Protein AF-A0A952DFD2-F1 (afdb_monomer_lite)

Radius of gyration: 23.62 Å; chains: 1; bounding box: 43×56×64 Å

Structure (mmCIF, N/CA/C/O backbone):
data_AF-A0A952DFD2-F1
#
_entry.id   AF-A0A952DFD2-F1
#
loop_
_atom_site.group_PDB
_atom_site.id
_atom_site.type_symbol
_atom_site.label_atom_id
_atom_site.label_alt_id
_atom_site.label_comp_id
_atom_site.label_asym_id
_atom_site.label_entity_id
_atom_site.label_seq_id
_atom_site.pdbx_PDB_ins_code
_atom_site.Cartn_x
_atom_site.Cartn_y
_atom_site.Cartn_z
_atom_site.occupancy
_atom_site.B_iso_or_equiv
_atom_site.auth_seq_id
_atom_site.auth_comp_id
_atom_site.auth_asym_id
_atom_site.auth_atom_id
_atom_site.pdbx_PDB_model_num
ATOM 1 N N . MET A 1 1 ? -8.215 -43.999 42.985 1.00 53.25 1 MET A N 1
ATOM 2 C CA . MET A 1 1 ? -8.643 -42.855 42.143 1.00 53.25 1 MET A CA 1
ATOM 3 C C . MET A 1 1 ? -10.157 -42.720 42.2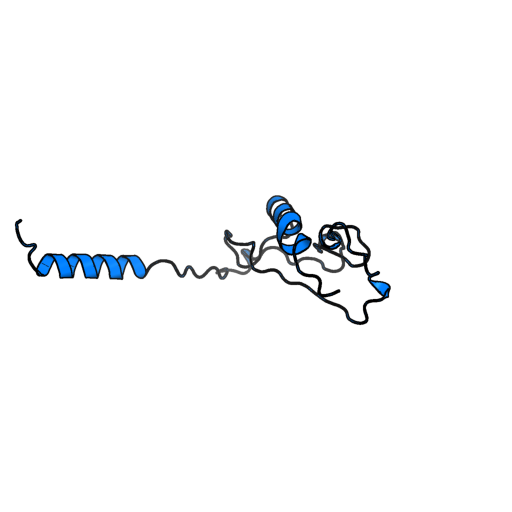29 1.00 53.25 1 MET A C 1
ATOM 5 O O . MET A 1 1 ? -10.854 -43.675 41.919 1.00 53.25 1 MET A O 1
ATOM 9 N N . LYS A 1 2 ? -10.670 -41.591 42.732 1.00 65.50 2 LYS A N 1
ATOM 10 C CA . LYS A 1 2 ? -12.111 -41.366 42.945 1.00 65.50 2 LYS A CA 1
ATOM 11 C C . LYS A 1 2 ? -12.748 -40.973 41.606 1.00 65.50 2 LYS A C 1
ATOM 13 O O . LYS A 1 2 ? -12.334 -39.978 41.021 1.00 65.50 2 LYS A O 1
ATOM 18 N N . GLN A 1 3 ? -13.691 -41.770 41.099 1.00 65.62 3 GLN A N 1
ATOM 19 C CA . GLN A 1 3 ? -14.341 -41.485 39.817 1.00 65.62 3 GLN A CA 1
ATOM 20 C C . GLN A 1 3 ? -15.165 -40.195 39.902 1.00 65.62 3 GLN A C 1
ATOM 22 O O . GLN A 1 3 ? -15.939 -40.007 40.844 1.00 65.62 3 GLN A O 1
ATOM 27 N N . MET A 1 4 ? -14.990 -39.300 38.927 1.00 73.69 4 MET A N 1
ATOM 28 C CA . MET A 1 4 ? -15.777 -38.072 38.852 1.00 73.69 4 MET A CA 1
ATOM 29 C C . MET A 1 4 ? -17.225 -38.387 38.444 1.00 73.69 4 MET A C 1
ATOM 31 O O . MET A 1 4 ? -17.445 -39.077 37.448 1.00 73.69 4 MET A O 1
ATOM 35 N N . PRO A 1 5 ? -18.229 -37.860 39.165 1.00 80.62 5 PRO A N 1
ATOM 36 C CA . PRO A 1 5 ? -19.630 -38.063 38.809 1.00 80.62 5 PRO A CA 1
ATOM 37 C C . PRO A 1 5 ? -19.979 -37.452 37.443 1.00 80.62 5 PRO A C 1
ATOM 39 O O . PRO A 1 5 ? -19.645 -36.298 37.175 1.00 80.62 5 PRO A O 1
ATOM 42 N N . ARG A 1 6 ? -20.736 -38.187 36.613 1.00 74.00 6 ARG A N 1
ATOM 43 C CA . ARG A 1 6 ? -21.165 -37.787 35.251 1.00 74.00 6 ARG A CA 1
ATOM 44 C C . ARG A 1 6 ? -21.760 -36.374 35.151 1.00 74.00 6 ARG A C 1
ATOM 46 O O . ARG A 1 6 ? -21.562 -35.706 34.145 1.00 74.00 6 ARG A O 1
ATOM 53 N N . LYS A 1 7 ? -22.427 -35.883 36.201 1.00 72.44 7 LYS A N 1
ATOM 54 C CA . LYS A 1 7 ? -22.975 -34.514 36.263 1.00 72.44 7 LYS A CA 1
ATOM 55 C C . LYS A 1 7 ? -21.915 -33.410 36.127 1.00 72.44 7 LYS A C 1
ATOM 57 O O . LYS A 1 7 ? -22.209 -32.365 35.563 1.00 72.44 7 LYS A O 1
ATOM 62 N N . TYR A 1 8 ? -20.680 -33.648 36.571 1.00 75.75 8 TYR A N 1
ATOM 63 C CA . TYR A 1 8 ? -19.592 -32.676 36.424 1.00 75.75 8 TYR A CA 1
ATOM 64 C C . TYR A 1 8 ? -19.034 -32.645 34.996 1.00 75.75 8 TYR A C 1
ATOM 66 O O . TYR A 1 8 ? -18.670 -31.578 34.521 1.00 75.75 8 TYR A O 1
ATOM 74 N N . LEU A 1 9 ? -19.058 -33.772 34.273 1.00 69.81 9 LEU A N 1
ATOM 75 C CA . LEU A 1 9 ? -18.704 -33.817 32.847 1.00 69.81 9 LEU A CA 1
ATOM 76 C C . LEU A 1 9 ? -19.698 -33.015 31.988 1.00 69.81 9 LEU A C 1
ATOM 78 O O . LEU A 1 9 ? -19.284 -32.308 31.068 1.00 69.81 9 LEU A O 1
ATOM 82 N N . TYR A 1 10 ? -20.992 -33.058 32.322 1.00 73.50 10 TYR A N 1
ATOM 83 C CA . TYR A 1 10 ? -22.009 -32.229 31.662 1.00 73.50 10 TYR A CA 1
ATOM 84 C C . TYR A 1 10 ? -21.831 -30.731 31.952 1.00 73.50 10 TYR A C 1
ATOM 86 O O . TYR A 1 10 ? -21.935 -29.910 31.049 1.00 73.50 10 TYR A O 1
ATOM 94 N N . LEU A 1 11 ? -21.488 -30.355 33.187 1.00 75.12 11 LEU A N 1
ATOM 95 C CA . LEU A 1 11 ? -21.232 -28.951 33.532 1.00 75.12 11 LEU A CA 1
ATOM 96 C C . LEU A 1 11 ? -19.966 -28.401 32.860 1.00 75.12 11 LEU A C 1
ATOM 98 O O . LEU A 1 11 ? -19.961 -27.263 32.396 1.00 75.12 11 LEU A O 1
ATOM 102 N N . ILE A 1 12 ? -18.912 -29.216 32.757 1.00 76.06 12 ILE A N 1
ATOM 103 C CA . ILE A 1 12 ? -17.678 -28.838 32.057 1.00 76.06 12 ILE A CA 1
ATOM 104 C C . ILE A 1 12 ? -17.949 -28.666 30.557 1.00 76.06 12 ILE A C 1
ATOM 106 O O . ILE A 1 12 ? -17.541 -27.663 29.982 1.00 76.06 12 ILE A O 1
ATOM 110 N N . SER A 1 13 ? -18.680 -29.585 29.922 1.00 69.44 13 SER A N 1
ATOM 111 C CA . SER A 1 13 ? -19.012 -29.463 28.492 1.00 69.44 13 SER A CA 1
ATOM 112 C C . SER A 1 13 ? -19.881 -28.238 28.186 1.00 69.44 13 SER A C 1
ATOM 114 O O . SER A 1 13 ? -19.607 -27.540 27.213 1.00 69.44 13 SER A O 1
ATOM 116 N N . ILE A 1 14 ? -20.847 -27.894 29.044 1.00 74.62 14 ILE A N 1
ATOM 117 C CA . ILE A 1 14 ? -21.642 -26.660 28.901 1.00 74.62 14 ILE A CA 1
ATOM 118 C C . ILE A 1 14 ? -20.763 -25.406 29.043 1.00 74.62 14 ILE A C 1
ATOM 120 O O . ILE A 1 14 ? -20.897 -24.472 28.252 1.00 74.62 14 ILE A O 1
ATOM 124 N N . ALA A 1 15 ? -19.821 -25.387 29.992 1.00 70.69 15 ALA A N 1
ATOM 125 C CA . ALA A 1 15 ? -18.892 -24.267 30.156 1.00 70.69 15 ALA A CA 1
ATOM 126 C C . ALA A 1 15 ? -17.992 -24.054 28.918 1.00 70.69 15 ALA A C 1
ATOM 128 O O . ALA A 1 15 ? -17.737 -22.912 28.535 1.00 70.69 15 ALA A O 1
ATOM 129 N N . TRP A 1 16 ? -17.570 -25.133 28.248 1.00 66.69 16 TRP A N 1
ATOM 130 C CA . TRP A 1 16 ? -16.795 -25.064 27.000 1.00 66.69 16 TRP A CA 1
ATOM 131 C C . TRP A 1 16 ? -17.612 -24.554 25.802 1.00 66.69 16 TRP A C 1
ATOM 133 O O . TRP A 1 16 ? -17.083 -23.805 24.978 1.00 66.69 16 TRP A O 1
ATOM 143 N N . VAL A 1 17 ? -18.902 -24.898 25.720 1.00 65.25 17 VAL A N 1
ATOM 144 C CA . VAL A 1 17 ? -19.806 -24.399 24.665 1.00 65.25 17 VAL A CA 1
ATOM 145 C C . VAL A 1 17 ? -20.108 -22.907 24.849 1.00 65.25 17 VAL A C 1
ATOM 147 O O . VAL A 1 17 ? -20.091 -22.151 23.884 1.00 65.25 17 VAL A O 1
ATOM 150 N N . ILE A 1 18 ? -20.309 -22.436 26.084 1.00 63.81 18 ILE A N 1
ATOM 151 C CA . ILE A 1 18 ? -20.544 -21.004 26.350 1.00 63.81 18 ILE A CA 1
ATOM 152 C C . ILE A 1 18 ? -19.284 -20.172 26.057 1.00 63.81 18 ILE A C 1
ATOM 154 O O . ILE A 1 18 ? -19.382 -19.077 25.504 1.00 63.81 18 ILE A O 1
ATOM 158 N N . ALA A 1 19 ? -18.091 -20.701 26.348 1.00 59.84 19 ALA A N 1
ATOM 159 C CA . ALA A 1 19 ? -16.825 -20.027 26.052 1.00 59.84 19 ALA A CA 1
ATOM 160 C C . ALA A 1 19 ? -16.532 -19.883 24.542 1.00 59.84 19 ALA A C 1
ATOM 162 O O . ALA A 1 19 ? -15.747 -19.018 24.157 1.00 59.84 19 ALA A O 1
ATOM 163 N N . SER A 1 20 ? -17.165 -20.691 23.684 1.00 56.59 20 SER A N 1
ATOM 164 C CA . SER A 1 20 ? -16.961 -20.673 22.227 1.00 56.59 20 SER A CA 1
ATOM 165 C C . SER A 1 20 ? -17.956 -19.788 21.459 1.00 56.59 20 SER A C 1
ATOM 167 O O . SER A 1 20 ? -17.770 -19.566 20.266 1.00 56.59 20 SER A O 1
ATOM 169 N N . ILE A 1 21 ? -18.965 -19.213 22.128 1.00 59.31 21 ILE A N 1
ATOM 170 C CA . ILE A 1 21 ? -19.977 -18.333 21.502 1.00 59.31 21 ILE A CA 1
ATOM 171 C C . ILE A 1 21 ? -19.508 -16.864 21.390 1.00 59.31 21 ILE A C 1
ATOM 173 O O . ILE A 1 21 ? -20.127 -16.048 20.709 1.00 59.31 21 ILE A O 1
ATOM 177 N N . GLY A 1 22 ? -18.379 -16.492 21.993 1.00 58.56 22 GLY A N 1
ATOM 178 C CA . GLY A 1 22 ? -17.836 -15.138 21.879 1.00 58.56 22 GLY A CA 1
ATOM 179 C C . GLY A 1 22 ? -16.863 -14.973 20.708 1.00 58.56 22 GLY A C 1
ATOM 180 O O . GLY A 1 22 ? -15.985 -15.811 20.532 1.00 58.56 22 GLY A O 1
ATOM 181 N N . HIS A 1 23 ? -16.937 -13.816 20.038 1.00 54.16 23 HIS A N 1
ATOM 182 C CA . HIS A 1 23 ? -15.905 -13.169 19.195 1.00 54.16 23 HIS A CA 1
ATOM 183 C C . HIS A 1 23 ? -16.101 -13.130 17.668 1.00 54.16 23 HIS A C 1
ATOM 185 O O . HIS A 1 23 ? -15.130 -12.962 16.936 1.00 54.16 23 HIS A O 1
ATOM 191 N N . ALA A 1 24 ? -17.336 -13.109 17.167 1.00 53.66 24 ALA A N 1
ATOM 192 C CA . ALA A 1 24 ? -17.609 -12.408 15.907 1.00 53.66 24 ALA A CA 1
ATOM 193 C C . ALA A 1 24 ? -18.033 -10.963 16.232 1.00 53.66 24 ALA A C 1
ATOM 195 O O . ALA A 1 24 ? -19.214 -10.664 16.368 1.00 53.66 24 ALA A O 1
ATOM 196 N N . GLN A 1 25 ? -17.064 -10.069 16.462 1.00 57.88 25 GLN A N 1
ATOM 197 C CA . GLN A 1 25 ? -17.351 -8.636 16.604 1.00 57.88 25 GLN A CA 1
ATOM 198 C C . GLN A 1 25 ? -17.640 -8.064 15.215 1.00 57.88 25 GLN A C 1
ATOM 200 O O . GLN A 1 25 ? -16.753 -8.061 14.359 1.00 57.88 25 GLN A O 1
ATOM 205 N N . ASP A 1 26 ? -18.863 -7.584 14.996 1.00 62.75 26 ASP A N 1
ATOM 206 C CA . ASP A 1 26 ? -19.201 -6.816 13.802 1.00 62.75 26 ASP A CA 1
ATOM 207 C C . ASP A 1 26 ? -18.433 -5.488 13.836 1.00 62.75 26 ASP A C 1
ATOM 209 O O . ASP A 1 26 ? -18.735 -4.597 14.625 1.00 62.75 26 ASP A O 1
ATOM 213 N N . LYS A 1 27 ? -17.373 -5.390 13.027 1.00 63.09 27 LYS A N 1
ATOM 214 C CA . LYS A 1 27 ? -16.522 -4.194 12.937 1.00 63.09 27 LYS A CA 1
ATOM 215 C C . LYS A 1 27 ? -17.032 -3.176 11.921 1.00 63.09 27 LYS A C 1
ATOM 217 O O . LYS A 1 27 ? -16.317 -2.219 11.610 1.00 63.09 27 LYS A O 1
ATOM 222 N N . ARG A 1 28 ? -18.228 -3.381 11.362 1.00 67.12 28 ARG A N 1
ATOM 223 C CA . ARG A 1 28 ? -18.844 -2.373 10.504 1.00 67.12 28 ARG A CA 1
ATOM 224 C C . ARG A 1 28 ? -19.082 -1.113 11.341 1.00 67.12 28 ARG A C 1
ATOM 226 O O . ARG A 1 28 ? -19.606 -1.214 12.451 1.00 67.12 28 ARG A O 1
ATOM 233 N N . PRO A 1 29 ? -18.673 0.066 10.853 1.00 64.94 29 PRO A N 1
ATOM 234 C CA . PRO A 1 29 ? -18.955 1.301 11.560 1.00 64.94 29 PRO A CA 1
ATOM 235 C C . PRO A 1 29 ? -20.473 1.463 11.696 1.00 64.94 29 PRO A C 1
ATOM 237 O O . PRO A 1 29 ? -21.203 1.346 10.715 1.00 64.94 29 PRO A O 1
ATOM 240 N N . SER A 1 30 ? -20.943 1.714 12.919 1.00 68.38 30 SER A N 1
ATOM 241 C CA . SER A 1 30 ? -22.361 1.969 13.207 1.00 68.38 30 SER A CA 1
ATOM 242 C C . SER A 1 30 ? -22.834 3.329 12.686 1.00 68.38 30 SER A C 1
ATOM 244 O O . SER A 1 30 ? -24.032 3.584 12.634 1.00 68.38 30 SER A O 1
ATOM 246 N N . ASP A 1 31 ? -21.889 4.204 12.336 1.00 71.25 31 ASP A N 1
ATOM 247 C CA . ASP A 1 31 ? -22.112 5.553 11.834 1.00 71.25 31 ASP A CA 1
ATOM 248 C C . ASP A 1 31 ? -21.028 5.902 10.799 1.00 71.25 31 ASP A C 1
ATOM 250 O O . ASP A 1 31 ? -19.853 5.560 10.961 1.00 71.25 31 ASP A O 1
ATOM 254 N N . ILE A 1 32 ? -21.427 6.606 9.742 1.00 69.00 32 ILE A N 1
ATOM 255 C CA . ILE A 1 32 ? -20.567 7.117 8.671 1.00 69.00 32 ILE A CA 1
ATOM 256 C C . ILE A 1 32 ? -19.503 8.064 9.240 1.00 69.00 32 ILE A C 1
ATOM 258 O O . ILE A 1 32 ? -18.382 8.082 8.737 1.00 69.00 32 ILE A O 1
ATOM 262 N N . SER A 1 33 ? -19.803 8.782 10.330 1.00 69.94 33 SER A N 1
ATOM 263 C CA . SER A 1 33 ? -18.843 9.659 11.022 1.00 69.94 33 SER A CA 1
ATOM 264 C C . SER A 1 33 ? -17.602 8.922 11.547 1.00 69.94 33 SER A C 1
ATOM 266 O O . SER A 1 33 ? -16.550 9.530 11.746 1.00 69.94 33 SER A O 1
ATOM 268 N N . ALA A 1 34 ? -17.700 7.603 11.746 1.00 73.94 34 ALA A N 1
ATOM 269 C CA . ALA A 1 34 ? -16.577 6.778 12.160 1.00 73.94 34 ALA A CA 1
ATOM 270 C C . ALA A 1 34 ? -15.654 6.408 10.989 1.00 73.94 34 ALA A C 1
ATOM 272 O O . ALA A 1 34 ? -14.536 5.970 11.236 1.00 73.94 34 ALA A O 1
ATOM 273 N N . ILE A 1 35 ? -16.072 6.561 9.729 1.00 80.75 35 ILE A N 1
ATOM 274 C CA . ILE A 1 35 ? -15.249 6.224 8.561 1.00 80.75 35 ILE A CA 1
ATOM 275 C C . ILE A 1 35 ? -14.172 7.310 8.386 1.00 80.75 35 ILE A C 1
ATOM 277 O O . ILE A 1 35 ? -14.491 8.498 8.428 1.00 80.75 35 ILE A O 1
ATOM 281 N N . PRO A 1 36 ? -12.888 6.946 8.203 1.00 86.31 36 PRO A N 1
ATOM 282 C CA . PRO A 1 36 ? -11.864 7.939 7.898 1.00 86.31 36 PRO A CA 1
ATOM 283 C C . PRO A 1 36 ? -12.177 8.672 6.588 1.00 86.31 36 PRO A C 1
ATOM 285 O O . PRO A 1 36 ? -12.834 8.123 5.704 1.00 86.31 36 PRO A O 1
ATOM 288 N N . ALA A 1 37 ? -11.663 9.896 6.454 1.00 88.75 37 ALA A N 1
ATOM 289 C CA . ALA A 1 37 ? -11.791 10.669 5.223 1.00 88.75 37 ALA A CA 1
ATOM 290 C C . ALA A 1 37 ? -1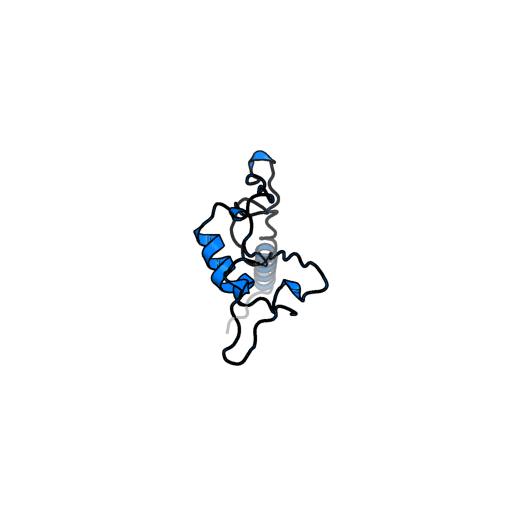1.337 9.855 4.000 1.00 88.75 37 ALA A C 1
ATOM 292 O O . ALA A 1 37 ? -10.335 9.134 4.056 1.00 88.75 37 ALA A O 1
ATOM 293 N N . GLN A 1 38 ? -12.091 9.978 2.907 1.00 89.62 38 GLN A N 1
ATOM 294 C CA . GLN A 1 38 ? -11.745 9.338 1.646 1.00 89.62 38 GLN A CA 1
ATOM 295 C C . GLN A 1 38 ? -10.418 9.911 1.119 1.00 89.62 38 GLN A C 1
ATOM 297 O O . GLN A 1 38 ? -10.248 11.132 1.133 1.00 89.62 38 GLN A O 1
ATOM 302 N N . PRO A 1 39 ? -9.490 9.066 0.637 1.00 91.50 39 PRO A N 1
ATOM 303 C CA . PRO A 1 39 ? -8.285 9.536 -0.033 1.00 91.50 39 PRO A CA 1
ATOM 304 C C . PRO A 1 39 ? -8.614 10.309 -1.311 1.00 91.50 39 PRO A C 1
ATOM 306 O O . PRO A 1 39 ? -9.458 9.886 -2.102 1.00 91.50 39 PRO A O 1
ATOM 309 N N . ASP A 1 40 ? -7.894 11.401 -1.550 1.00 95.12 40 ASP A N 1
ATOM 310 C CA . ASP A 1 40 ? -7.893 12.059 -2.853 1.00 95.12 40 ASP A CA 1
ATOM 311 C C . ASP A 1 40 ? -6.895 11.342 -3.769 1.00 95.12 40 ASP A C 1
ATOM 313 O O . ASP A 1 40 ? -5.684 11.552 -3.681 1.00 95.12 40 ASP A O 1
ATOM 317 N N . TYR A 1 41 ? -7.404 10.468 -4.636 1.00 91.88 41 TYR A N 1
ATOM 318 C CA . TYR A 1 41 ? -6.593 9.654 -5.546 1.00 91.88 41 TYR A CA 1
ATOM 319 C C . TYR A 1 41 ? -5.928 10.448 -6.680 1.00 91.88 41 TYR A C 1
ATOM 321 O O . TYR A 1 41 ? -5.089 9.890 -7.388 1.00 91.88 41 TYR A O 1
ATOM 329 N N . SER A 1 42 ? -6.235 11.741 -6.837 1.00 94.94 42 SER A N 1
ATOM 330 C CA . SER A 1 42 ? -5.464 12.623 -7.723 1.00 94.94 42 SER A CA 1
ATOM 331 C C . SER A 1 42 ? -4.098 12.997 -7.130 1.00 94.94 42 SER A C 1
ATOM 333 O O . SER A 1 42 ? -3.172 13.354 -7.862 1.00 94.94 42 SER A O 1
ATOM 335 N N . LEU A 1 43 ? -3.940 12.877 -5.806 1.00 95.06 43 LEU A N 1
ATOM 336 C CA . LEU A 1 43 ? -2.704 13.179 -5.094 1.00 95.06 43 LEU A CA 1
ATOM 337 C C . LEU A 1 43 ? -1.821 11.937 -4.984 1.00 95.06 43 LEU A C 1
ATOM 339 O O . LEU A 1 43 ? -2.231 10.909 -4.447 1.00 95.06 43 LEU A O 1
ATOM 343 N N . LYS A 1 44 ? -0.550 12.063 -5.381 1.00 93.31 44 LYS A N 1
ATOM 344 C CA . LYS A 1 44 ? 0.443 10.979 -5.252 1.00 93.31 44 LYS A CA 1
ATOM 345 C C . LYS A 1 44 ? 0.581 10.465 -3.815 1.00 93.31 44 LYS A C 1
ATOM 347 O O . LYS A 1 44 ? 0.778 9.281 -3.601 1.00 93.31 44 LYS A O 1
ATOM 352 N N . THR A 1 45 ? 0.426 11.344 -2.826 1.00 92.81 45 THR A N 1
ATOM 353 C CA . THR A 1 45 ? 0.525 11.016 -1.394 1.00 92.81 45 THR A CA 1
ATOM 354 C C . THR A 1 45 ? -0.585 10.102 -0.879 1.00 92.81 45 THR A C 1
ATOM 356 O O . THR A 1 45 ? -0.453 9.558 0.214 1.00 92.81 45 THR A O 1
ATOM 359 N N . SER A 1 46 ? -1.674 9.940 -1.633 1.00 94.06 46 SER A N 1
ATOM 360 C CA . SER A 1 46 ? -2.766 9.020 -1.299 1.00 94.06 46 SER A CA 1
ATOM 361 C C . SER A 1 46 ? -2.478 7.575 -1.716 1.00 94.06 46 SER A C 1
ATOM 363 O O . SER A 1 46 ? -3.250 6.678 -1.374 1.00 94.06 46 SER A O 1
ATOM 365 N N . TRP A 1 47 ? -1.382 7.340 -2.443 1.00 92.25 47 TRP A N 1
ATOM 366 C CA . TRP A 1 47 ? -0.981 6.037 -2.958 1.00 92.25 47 TRP A CA 1
ATOM 367 C C . TRP A 1 47 ? 0.199 5.474 -2.168 1.00 92.25 47 TRP A C 1
ATOM 369 O O . TRP A 1 47 ? 1.118 6.197 -1.793 1.00 92.25 47 TRP A O 1
ATOM 379 N N . SER A 1 48 ? 0.161 4.166 -1.909 1.00 91.00 48 SER A N 1
ATOM 380 C CA . SER A 1 48 ? 1.265 3.458 -1.247 1.00 91.00 48 SER A CA 1
ATOM 381 C C . SER A 1 48 ? 2.407 3.136 -2.207 1.00 91.00 48 SER A C 1
ATOM 383 O O . SER A 1 48 ? 3.542 3.021 -1.759 1.00 91.00 48 SER A O 1
ATOM 385 N N . ALA A 1 49 ? 2.083 2.953 -3.489 1.00 90.94 49 ALA A N 1
ATOM 386 C CA . ALA A 1 49 ? 3.036 2.688 -4.552 1.00 90.94 49 ALA A CA 1
ATOM 387 C C . ALA A 1 49 ? 2.524 3.262 -5.880 1.00 90.94 49 ALA A C 1
ATOM 389 O O . ALA A 1 49 ? 1.303 3.307 -6.090 1.00 90.94 49 ALA A O 1
ATOM 390 N N . LEU A 1 50 ? 3.428 3.706 -6.755 1.00 91.69 50 LEU A N 1
ATOM 391 C CA . LEU A 1 50 ? 3.101 4.257 -8.076 1.00 91.69 50 LEU A CA 1
ATOM 392 C C . LEU A 1 50 ? 4.127 3.826 -9.143 1.00 91.69 50 LEU A C 1
ATOM 394 O O . LEU A 1 50 ? 5.319 3.883 -8.872 1.00 91.69 50 LEU A O 1
ATOM 398 N N . PRO A 1 51 ? 3.698 3.561 -10.396 1.00 87.38 51 PRO A N 1
ATOM 399 C CA . PRO A 1 51 ? 4.563 3.050 -11.472 1.00 87.38 51 PRO A CA 1
ATOM 400 C C . PRO A 1 51 ? 5.863 3.809 -11.765 1.00 87.38 51 PRO A C 1
ATOM 402 O O . PRO A 1 51 ? 6.835 3.262 -12.275 1.00 87.38 51 PRO A O 1
ATOM 405 N N . PHE A 1 52 ? 5.864 5.115 -11.509 1.00 88.25 52 PHE A N 1
ATOM 406 C CA . PHE A 1 52 ? 6.976 6.011 -11.839 1.00 88.25 52 PHE A CA 1
ATOM 407 C C . PHE A 1 52 ? 7.563 6.660 -10.584 1.00 88.25 52 PHE A C 1
ATOM 409 O O . PHE A 1 52 ? 8.058 7.792 -10.626 1.00 88.25 52 PHE A O 1
ATOM 416 N N . GLN A 1 53 ? 7.440 5.982 -9.446 1.00 90.19 53 GLN A N 1
ATOM 417 C CA . GLN A 1 53 ? 7.956 6.415 -8.161 1.00 90.19 53 GLN A CA 1
ATOM 418 C C . GLN A 1 53 ? 8.823 5.307 -7.579 1.00 90.19 53 GLN A C 1
ATOM 420 O O . GLN A 1 53 ? 8.407 4.168 -7.561 1.00 90.19 53 GLN A O 1
ATOM 425 N N . ASN A 1 54 ? 10.011 5.665 -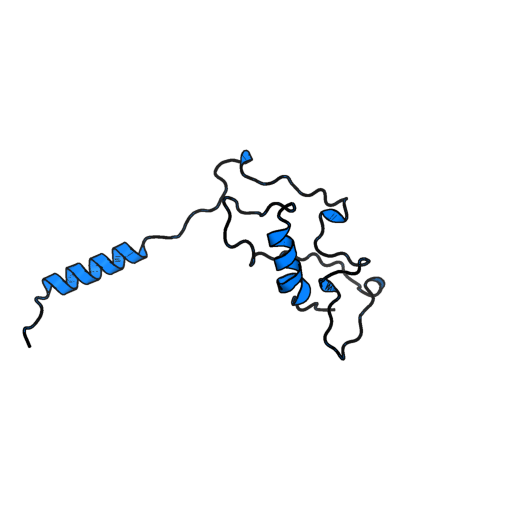7.085 1.00 90.06 54 ASN A N 1
ATOM 426 C CA . ASN A 1 54 ? 10.843 4.720 -6.349 1.00 90.06 54 ASN A CA 1
ATOM 427 C C . ASN A 1 54 ? 10.244 4.502 -4.952 1.00 90.06 54 ASN A C 1
ATOM 429 O O . ASN A 1 54 ? 10.262 5.430 -4.128 1.00 90.06 54 ASN A O 1
ATOM 433 N N . ASP A 1 55 ? 9.698 3.320 -4.700 1.00 91.69 55 ASP A N 1
ATOM 434 C CA . ASP A 1 55 ? 9.008 2.973 -3.463 1.00 91.69 55 ASP A CA 1
ATOM 435 C C . ASP A 1 55 ? 9.231 1.509 -3.031 1.00 91.69 55 ASP A C 1
ATOM 437 O O . ASP A 1 55 ? 10.163 0.826 -3.454 1.00 91.69 55 ASP A O 1
ATOM 441 N N . ALA A 1 56 ? 8.450 1.041 -2.053 1.00 91.25 56 ALA A N 1
ATOM 442 C CA . ALA A 1 56 ? 8.636 -0.291 -1.486 1.00 91.25 56 ALA A CA 1
ATOM 443 C C . ALA A 1 56 ? 8.285 -1.426 -2.464 1.00 91.25 56 ALA A C 1
ATOM 445 O O . ALA A 1 56 ? 8.748 -2.546 -2.242 1.00 91.25 56 ALA A O 1
ATOM 446 N N . ALA A 1 57 ? 7.486 -1.156 -3.501 1.00 89.56 57 ALA A N 1
ATOM 447 C CA . ALA A 1 57 ? 7.089 -2.136 -4.508 1.00 89.56 57 ALA A CA 1
ATOM 448 C C . ALA A 1 57 ? 8.221 -2.461 -5.495 1.00 89.56 57 ALA A C 1
ATOM 450 O O . ALA A 1 57 ? 8.189 -3.526 -6.102 1.00 89.56 57 ALA A O 1
ATOM 451 N N . ASP A 1 58 ? 9.244 -1.606 -5.594 1.00 88.88 58 ASP A N 1
ATOM 452 C CA . ASP A 1 58 ? 10.394 -1.797 -6.492 1.00 88.88 58 ASP A CA 1
ATOM 453 C C . ASP A 1 58 ? 11.481 -2.708 -5.905 1.00 88.88 58 ASP A C 1
ATOM 455 O O . ASP A 1 58 ? 12.554 -2.891 -6.487 1.00 88.88 58 ASP A O 1
ATOM 459 N N . PHE A 1 59 ? 11.259 -3.257 -4.708 1.00 88.75 59 PHE A N 1
ATOM 460 C CA . PHE A 1 59 ? 12.236 -4.131 -4.079 1.00 88.75 59 PHE A CA 1
ATOM 461 C C . PHE A 1 59 ? 12.263 -5.499 -4.764 1.00 88.75 59 PHE A C 1
ATOM 463 O O . PHE A 1 59 ? 11.330 -6.290 -4.636 1.00 88.75 59 PHE A O 1
ATOM 470 N N . LEU A 1 60 ? 13.389 -5.808 -5.402 1.00 87.12 60 LEU A N 1
ATOM 471 C CA . LEU A 1 60 ? 13.623 -7.076 -6.085 1.00 87.12 60 LEU A CA 1
ATOM 472 C C . LEU A 1 60 ? 14.661 -7.942 -5.346 1.00 87.12 60 LEU A C 1
ATOM 474 O O . LEU A 1 60 ? 15.512 -7.418 -4.615 1.00 87.12 60 LEU A O 1
ATOM 478 N N . PRO A 1 61 ? 14.611 -9.278 -5.504 1.00 85.50 61 PRO A N 1
ATOM 479 C CA . PRO A 1 61 ? 15.705 -10.168 -5.124 1.00 85.50 61 PRO A CA 1
ATOM 480 C C . PRO A 1 61 ? 17.029 -9.794 -5.813 1.00 85.50 61 PRO A C 1
ATOM 482 O O . PRO A 1 61 ? 17.040 -9.158 -6.860 1.00 85.50 61 PRO A O 1
ATOM 485 N N . PHE A 1 62 ? 18.154 -10.213 -5.225 1.00 85.12 62 PHE A N 1
ATOM 486 C CA . PHE A 1 62 ? 19.506 -9.782 -5.620 1.00 85.12 62 PHE A CA 1
ATOM 487 C C . PHE A 1 62 ? 19.872 -10.046 -7.095 1.00 85.12 62 PHE A C 1
ATOM 489 O O . PHE A 1 62 ? 20.650 -9.281 -7.656 1.00 85.12 62 PHE A O 1
ATOM 496 N N . ASP A 1 63 ? 19.289 -11.071 -7.719 1.00 88.31 63 ASP A N 1
ATOM 497 C CA . ASP A 1 63 ? 19.607 -11.499 -9.088 1.00 88.31 63 ASP A CA 1
ATOM 498 C C . ASP A 1 63 ? 18.456 -11.266 -10.087 1.00 88.31 63 ASP A C 1
ATOM 500 O O . ASP A 1 63 ? 18.449 -11.847 -11.171 1.00 88.31 63 ASP A O 1
ATOM 504 N N . GLU A 1 64 ? 17.477 -10.428 -9.738 1.00 87.38 64 GLU A N 1
ATOM 505 C CA . GLU A 1 64 ? 16.337 -10.115 -10.608 1.00 87.38 64 GLU A CA 1
ATOM 506 C C . GLU A 1 64 ? 16.502 -8.754 -11.292 1.00 87.38 64 GLU A C 1
ATOM 508 O O . GLU A 1 64 ? 16.924 -7.766 -10.682 1.00 87.38 64 GLU A O 1
ATOM 513 N N . ALA A 1 65 ? 16.149 -8.694 -12.577 1.00 85.94 65 ALA A N 1
ATOM 514 C CA . ALA A 1 65 ? 16.180 -7.460 -13.352 1.00 85.94 65 ALA A CA 1
ATOM 515 C C . ALA A 1 65 ? 14.825 -6.734 -13.267 1.00 85.94 65 ALA A C 1
ATOM 517 O O . ALA A 1 65 ? 13.787 -7.369 -13.448 1.00 85.94 65 ALA A O 1
ATOM 518 N N . PRO A 1 66 ? 14.801 -5.407 -13.050 1.00 84.06 66 PRO A N 1
ATOM 519 C CA . PRO A 1 66 ? 13.553 -4.656 -13.044 1.00 84.06 66 PRO A CA 1
ATOM 520 C C . PRO A 1 66 ? 12.946 -4.570 -14.446 1.00 84.06 66 PRO A C 1
ATOM 522 O O . PRO A 1 66 ? 13.630 -4.223 -15.414 1.00 84.06 66 PRO A O 1
ATOM 525 N N . ILE A 1 67 ? 11.639 -4.812 -14.544 1.00 83.06 67 ILE A N 1
ATOM 526 C CA . ILE A 1 67 ? 10.854 -4.508 -15.742 1.00 83.06 67 ILE A CA 1
ATOM 527 C C . ILE A 1 67 ? 10.354 -3.071 -15.627 1.00 83.06 67 ILE A C 1
ATOM 529 O O . ILE A 1 67 ? 9.758 -2.683 -14.629 1.00 83.06 67 ILE A O 1
ATOM 533 N N . THR A 1 68 ? 10.601 -2.264 -16.657 1.00 84.19 68 THR A N 1
ATOM 534 C CA . THR A 1 68 ? 10.087 -0.891 -16.703 1.00 84.19 68 THR A CA 1
ATOM 535 C C . THR A 1 68 ? 8.568 -0.891 -16.816 1.00 84.19 68 THR A C 1
ATOM 537 O O . THR A 1 68 ? 8.013 -1.548 -17.693 1.00 84.19 68 THR A O 1
ATOM 540 N N . ASP A 1 69 ? 7.908 -0.070 -16.005 1.00 83.62 69 ASP A N 1
ATOM 541 C CA . ASP A 1 69 ? 6.448 0.036 -15.986 1.00 83.62 69 ASP A CA 1
ATOM 542 C C . ASP A 1 69 ? 5.836 0.429 -17.333 1.00 83.62 69 ASP A C 1
ATOM 544 O O . ASP A 1 69 ? 4.770 -0.060 -17.683 1.00 83.62 69 ASP A O 1
ATOM 548 N N . SER A 1 70 ? 6.544 1.208 -18.154 1.00 86.31 70 SER A N 1
ATOM 549 C CA . SER A 1 70 ? 6.122 1.537 -19.524 1.00 86.31 70 SER A CA 1
ATOM 550 C C . SER A 1 70 ? 6.050 0.336 -20.479 1.00 86.31 70 SER A C 1
ATOM 552 O O . SER A 1 70 ? 5.506 0.474 -21.570 1.00 86.31 70 SER A O 1
ATOM 554 N N . LEU A 1 71 ? 6.640 -0.811 -20.121 1.00 86.25 71 LEU A N 1
ATOM 555 C CA . LEU A 1 71 ? 6.565 -2.053 -20.898 1.00 86.25 71 LEU A CA 1
ATOM 556 C C . LEU A 1 71 ? 5.385 -2.939 -20.472 1.00 86.25 71 LEU A C 1
ATOM 558 O O . LEU A 1 71 ? 5.116 -3.938 -21.135 1.00 86.25 71 LEU A O 1
ATOM 562 N N . LYS A 1 72 ? 4.692 -2.605 -19.375 1.00 85.81 72 LYS A N 1
ATOM 563 C CA . LYS A 1 72 ? 3.528 -3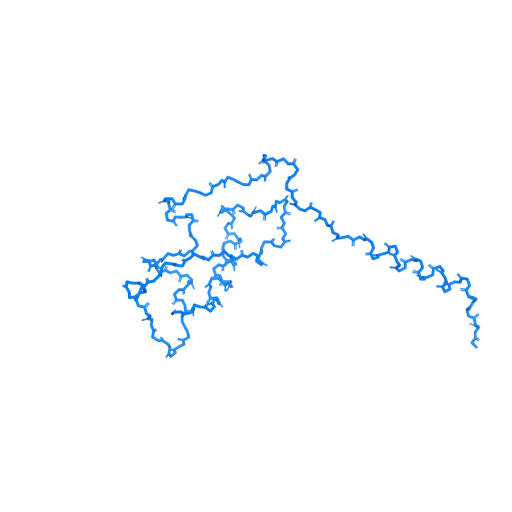.358 -18.901 1.00 85.81 72 LYS A CA 1
ATOM 564 C C . LYS A 1 72 ? 2.335 -3.059 -19.813 1.00 85.81 72 LYS A C 1
ATOM 566 O O . LYS A 1 72 ? 1.976 -1.907 -20.027 1.00 85.81 72 LYS A O 1
ATOM 571 N N . GLU A 1 73 ? 1.712 -4.105 -20.350 1.00 88.75 73 GLU A N 1
ATOM 572 C CA . GLU A 1 73 ? 0.578 -3.978 -21.283 1.00 88.75 73 GLU A CA 1
ATOM 573 C C . GLU A 1 73 ? -0.764 -3.702 -20.584 1.00 88.75 73 GLU A C 1
ATOM 575 O O . GLU A 1 73 ? -1.759 -3.392 -21.239 1.00 88.75 73 GLU A O 1
ATOM 580 N N . VAL A 1 74 ? -0.809 -3.849 -19.257 1.00 85.81 74 VAL A N 1
ATOM 581 C CA . VAL A 1 74 ? -2.027 -3.730 -18.452 1.00 85.81 74 VAL A CA 1
ATOM 582 C C . VAL A 1 74 ? -1.778 -2.912 -17.190 1.00 85.81 74 VAL A C 1
ATOM 584 O O . VAL A 1 74 ? -0.732 -3.036 -16.553 1.00 85.81 74 VAL A O 1
ATOM 587 N N . ASP A 1 75 ? -2.785 -2.135 -16.794 1.00 84.81 75 ASP A N 1
ATOM 588 C CA . ASP A 1 75 ? -2.801 -1.434 -15.514 1.00 84.81 75 ASP A CA 1
ATOM 589 C C . ASP A 1 75 ? -3.285 -2.369 -14.396 1.00 84.81 75 ASP A C 1
ATOM 591 O O . ASP A 1 75 ? -4.316 -3.038 -14.520 1.00 84.81 75 ASP A O 1
ATOM 595 N N . LEU A 1 76 ? -2.568 -2.386 -13.270 1.00 81.69 76 LEU A N 1
ATOM 596 C CA . LEU A 1 76 ? -2.927 -3.165 -12.085 1.00 81.69 76 LEU A CA 1
ATOM 597 C C . LEU A 1 76 ? -3.196 -2.232 -10.903 1.00 81.69 76 LEU A C 1
ATOM 599 O O . LEU A 1 76 ? -2.398 -1.348 -10.600 1.00 81.69 76 LEU A O 1
ATOM 603 N N . PHE A 1 77 ? -4.289 -2.479 -10.181 1.00 84.75 77 PHE A N 1
ATOM 604 C CA . PHE A 1 77 ? -4.503 -1.898 -8.859 1.00 84.75 77 PHE A CA 1
ATOM 605 C C . PHE A 1 77 ? -4.449 -2.997 -7.795 1.00 84.75 77 PHE A C 1
ATOM 607 O O . PHE A 1 77 ? -4.981 -4.093 -7.977 1.00 84.75 77 PHE A O 1
ATOM 614 N N . TYR A 1 78 ? -3.813 -2.694 -6.666 1.00 85.25 78 TYR A N 1
ATOM 615 C CA . TYR A 1 78 ? -3.626 -3.629 -5.562 1.00 85.25 78 TYR A CA 1
ATOM 616 C C . TYR A 1 78 ? -4.361 -3.151 -4.308 1.00 85.25 78 TYR A C 1
ATOM 618 O O . TYR A 1 78 ? -4.209 -2.010 -3.874 1.00 85.25 78 TYR A O 1
ATOM 626 N N . ILE A 1 79 ? -5.148 -4.045 -3.703 1.00 85.56 79 ILE A N 1
ATOM 627 C CA . ILE A 1 79 ? -5.818 -3.818 -2.418 1.00 85.56 79 ILE A CA 1
ATOM 628 C C . ILE A 1 79 ? -5.343 -4.899 -1.446 1.00 85.56 79 ILE A C 1
ATOM 630 O O . ILE A 1 79 ? -5.608 -6.082 -1.656 1.00 85.56 79 ILE A O 1
ATOM 634 N N . TYR A 1 80 ? -4.683 -4.504 -0.353 1.00 82.69 80 TYR A N 1
ATOM 635 C CA . TYR A 1 80 ? -4.264 -5.434 0.700 1.00 82.69 80 TYR A CA 1
ATOM 636 C C . TYR A 1 80 ? -5.222 -5.353 1.909 1.00 82.69 80 TYR A C 1
ATOM 638 O O . TYR A 1 80 ? -5.402 -4.281 2.488 1.00 82.69 80 TYR A O 1
ATOM 646 N N . PRO A 1 81 ? -5.836 -6.469 2.351 1.00 72.94 81 PRO A N 1
ATOM 647 C CA . PRO A 1 81 ? -6.762 -6.448 3.490 1.00 72.94 81 PRO A CA 1
ATOM 648 C C . PRO A 1 81 ? -6.139 -6.916 4.819 1.00 72.94 81 PRO A C 1
ATOM 650 O O . PRO A 1 81 ? -6.779 -6.863 5.866 1.00 72.94 81 PRO A O 1
ATOM 653 N N . THR A 1 82 ? -4.902 -7.415 4.819 1.00 77.38 82 THR A N 1
ATOM 654 C CA . THR A 1 82 ? -4.415 -8.306 5.893 1.00 77.38 82 THR A CA 1
ATOM 655 C C . THR A 1 82 ? -3.747 -7.613 7.082 1.00 77.38 82 THR A C 1
ATOM 657 O O . THR A 1 82 ? -3.504 -8.253 8.105 1.00 77.38 82 THR A O 1
ATOM 660 N N . LEU A 1 83 ? -3.454 -6.311 7.001 1.00 86.75 83 LEU A N 1
ATOM 661 C CA . LEU A 1 83 ? -2.656 -5.612 8.023 1.00 86.75 83 LEU A CA 1
ATOM 662 C C . LEU A 1 83 ? -3.441 -4.707 8.967 1.00 86.75 83 LEU A C 1
ATOM 664 O O . LEU A 1 83 ? -2.932 -4.361 10.041 1.00 86.75 83 LEU A O 1
ATOM 668 N N . TYR A 1 84 ? -4.693 -4.387 8.640 1.00 87.00 84 TYR A N 1
ATOM 669 C CA . TYR A 1 84 ? -5.559 -3.598 9.510 1.00 87.00 84 TYR A CA 1
ATOM 670 C C . TYR A 1 84 ? -6.321 -4.474 10.517 1.00 87.00 84 TYR A C 1
ATOM 672 O O . TYR A 1 84 ? -7.540 -4.599 10.518 1.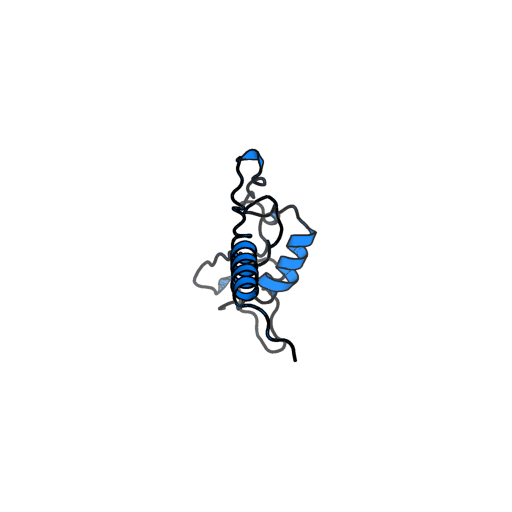00 87.00 84 TYR A O 1
ATOM 680 N N . ILE A 1 85 ? -5.564 -5.119 11.405 1.00 81.25 85 ILE A N 1
ATOM 681 C CA . ILE A 1 85 ? -6.085 -6.150 12.321 1.00 81.25 85 ILE A CA 1
ATOM 682 C C . ILE A 1 85 ? -6.843 -5.528 13.512 1.00 81.25 85 ILE A C 1
ATOM 684 O O . ILE A 1 85 ? -7.798 -6.105 14.046 1.00 81.25 85 ILE A O 1
ATOM 688 N N . ARG A 1 86 ? -6.418 -4.338 13.957 1.00 77.44 86 ARG A N 1
ATOM 689 C CA . ARG A 1 86 ? -6.963 -3.634 15.128 1.00 77.44 86 ARG A CA 1
ATOM 690 C C . ARG A 1 86 ? -7.344 -2.207 14.751 1.00 77.44 86 ARG A C 1
ATOM 692 O O . ARG A 1 86 ? -6.490 -1.423 14.347 1.00 77.44 86 ARG A O 1
ATOM 699 N N . GLY A 1 87 ? -8.620 -1.894 14.926 1.00 76.94 87 GLY A N 1
ATOM 700 C CA . GLY A 1 87 ? -9.240 -0.656 14.485 1.00 76.94 87 GLY A CA 1
ATOM 701 C C . GLY A 1 87 ? -10.688 -0.588 14.945 1.00 76.94 87 GLY A C 1
ATOM 702 O O . GLY A 1 87 ? -11.293 -1.628 15.206 1.00 76.94 87 GLY A O 1
ATOM 703 N N . LYS A 1 88 ? -11.216 0.632 15.073 1.00 76.00 88 LYS A N 1
ATOM 704 C CA . LYS A 1 88 ? -12.639 0.878 15.363 1.00 76.00 88 LYS A CA 1
ATOM 705 C C . LYS A 1 88 ? -13.503 0.860 14.096 1.00 76.00 88 LYS A C 1
ATOM 707 O O . LYS A 1 88 ? -14.719 0.939 14.188 1.00 76.00 88 LYS A O 1
ATOM 712 N N . THR A 1 89 ? -12.861 0.808 12.936 1.00 79.50 89 THR A N 1
ATOM 713 C CA . THR A 1 89 ? -13.460 0.995 11.619 1.00 79.50 89 THR A CA 1
ATOM 714 C C . THR A 1 89 ? -13.094 -0.178 10.726 1.00 79.50 89 THR A C 1
ATOM 716 O O . THR A 1 89 ? -12.252 -1.008 11.080 1.00 79.50 89 THR A O 1
ATOM 719 N N . TRP A 1 90 ? -13.711 -0.232 9.548 1.00 80.50 90 TRP A N 1
ATOM 720 C CA . TRP A 1 90 ? -13.370 -1.233 8.545 1.00 80.50 90 TRP A CA 1
ATOM 721 C C . TRP A 1 90 ? -12.119 -0.852 7.740 1.00 80.50 90 TRP A C 1
ATOM 723 O O . TRP A 1 90 ? -11.274 -1.705 7.486 1.00 80.50 90 TRP A O 1
ATOM 733 N N . ASN A 1 91 ? -11.961 0.441 7.430 1.00 86.19 91 ASN A N 1
ATOM 734 C CA . ASN A 1 91 ? -10.811 0.990 6.713 1.00 86.19 91 ASN A CA 1
ATOM 735 C C . ASN A 1 91 ? -9.915 1.800 7.649 1.00 86.19 91 ASN A C 1
ATOM 737 O O . ASN A 1 91 ? -10.407 2.539 8.506 1.00 86.19 91 ASN A O 1
ATOM 741 N N . ALA A 1 92 ? -8.603 1.694 7.461 1.00 88.94 92 ALA A N 1
ATOM 742 C CA . ALA A 1 92 ? -7.650 2.550 8.147 1.00 88.94 92 ALA A CA 1
ATOM 743 C C . ALA A 1 92 ? -7.607 3.947 7.514 1.00 88.94 92 ALA A C 1
ATOM 745 O O . ALA A 1 92 ? -7.780 4.097 6.309 1.00 88.94 92 ALA A O 1
ATOM 746 N N . SER A 1 93 ? -7.320 4.968 8.324 1.00 89.94 93 SER A N 1
ATOM 747 C CA . SER A 1 93 ? -6.954 6.285 7.800 1.00 89.94 93 SER A CA 1
ATOM 748 C C . SER A 1 93 ? -5.578 6.223 7.133 1.00 89.94 93 SER A C 1
ATOM 750 O O . SER A 1 93 ? -4.641 5.677 7.725 1.00 89.94 93 SER A O 1
ATOM 752 N N . ILE A 1 94 ? -5.450 6.848 5.959 1.00 91.69 94 ILE A N 1
ATOM 753 C CA . ILE A 1 94 ? -4.172 7.005 5.248 1.00 91.69 94 ILE A CA 1
ATOM 754 C C . ILE A 1 94 ? -3.160 7.861 6.022 1.00 91.69 94 ILE A C 1
ATOM 756 O O . ILE A 1 94 ? -1.960 7.745 5.802 1.00 91.69 94 ILE A O 1
ATOM 760 N N . GLU A 1 95 ? -3.610 8.645 7.006 1.00 92.38 95 GLU A N 1
ATOM 761 C CA . GLU A 1 95 ? -2.744 9.458 7.868 1.00 92.38 95 GLU A CA 1
ATOM 762 C C . GLU A 1 95 ? -2.022 8.633 8.947 1.00 92.38 95 GLU A C 1
ATOM 764 O O . GLU A 1 95 ? -1.168 9.135 9.689 1.00 92.38 95 GLU A O 1
ATOM 769 N N . ASN A 1 96 ? -2.338 7.339 9.074 1.00 92.12 96 ASN A N 1
ATOM 770 C CA . ASN A 1 96 ? -1.709 6.467 10.057 1.00 92.12 96 ASN A CA 1
ATOM 771 C C . ASN A 1 96 ? -0.288 6.061 9.636 1.00 92.12 96 ASN A C 1
ATOM 773 O O . ASN A 1 96 ? -0.025 4.935 9.217 1.00 92.12 96 ASN A O 1
ATOM 777 N N . LYS A 1 97 ? 0.675 6.957 9.868 1.00 93.50 97 LYS A N 1
ATOM 778 C CA . LYS A 1 97 ? 2.095 6.768 9.514 1.00 93.50 97 LYS A CA 1
ATOM 779 C C . LYS A 1 97 ? 2.712 5.474 10.054 1.00 93.50 97 LYS A C 1
ATOM 781 O O . LYS A 1 97 ? 3.587 4.896 9.415 1.00 93.50 97 LYS A O 1
ATOM 786 N N . ARG A 1 98 ? 2.304 5.012 11.245 1.00 93.38 98 ARG A N 1
ATOM 787 C CA . ARG A 1 98 ? 2.823 3.754 11.819 1.00 93.38 98 ARG A CA 1
ATOM 788 C C . ARG A 1 98 ? 2.325 2.542 11.044 1.00 93.38 98 ARG A C 1
ATOM 790 O O . ARG A 1 98 ? 3.080 1.587 10.877 1.00 93.38 98 ARG A O 1
ATOM 797 N N . LEU A 1 99 ? 1.067 2.572 10.618 1.00 92.31 99 LEU A N 1
ATOM 798 C CA . LEU A 1 99 ? 0.491 1.521 9.798 1.00 92.31 99 LEU A CA 1
ATOM 799 C C . LEU A 1 99 ? 1.111 1.542 8.397 1.00 92.31 99 LEU A C 1
ATOM 801 O O . LEU A 1 99 ? 1.577 0.493 7.970 1.00 92.31 99 LEU A O 1
ATOM 805 N N . ASN A 1 100 ? 1.244 2.714 7.765 1.00 92.88 100 ASN A N 1
ATOM 806 C CA . ASN A 1 100 ? 1.855 2.868 6.432 1.00 92.88 100 ASN A CA 1
ATOM 807 C C . ASN A 1 100 ? 3.267 2.278 6.387 1.00 92.88 100 ASN A C 1
ATOM 809 O O . ASN A 1 100 ? 3.543 1.405 5.5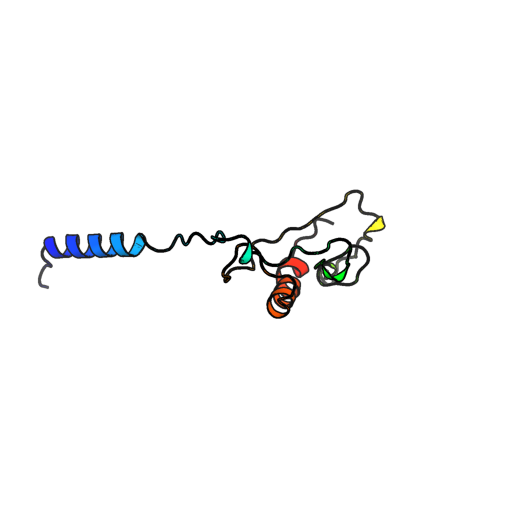79 1.00 92.88 100 ASN A O 1
ATOM 813 N N . LYS A 1 101 ? 4.111 2.577 7.384 1.00 93.81 101 LYS A N 1
ATOM 814 C CA . LYS A 1 101 ? 5.444 1.954 7.490 1.00 93.81 101 LYS A CA 1
ATOM 815 C C . LYS A 1 101 ? 5.416 0.424 7.550 1.00 93.81 101 LYS A C 1
ATOM 817 O O . LYS A 1 101 ? 6.363 -0.228 7.120 1.00 93.81 101 LYS A O 1
ATOM 822 N N . ARG A 1 102 ? 4.383 -0.173 8.154 1.00 93.44 102 ARG A N 1
ATOM 823 C CA . ARG A 1 102 ? 4.227 -1.637 8.188 1.00 93.44 102 ARG A CA 1
ATOM 824 C C . ARG A 1 102 ? 3.713 -2.177 6.857 1.00 93.44 102 ARG A C 1
ATOM 826 O O . ARG A 1 102 ? 4.086 -3.287 6.505 1.00 93.44 102 ARG A O 1
ATOM 833 N N . ILE A 1 103 ? 2.868 -1.424 6.165 1.00 92.38 103 ILE A N 1
ATOM 834 C CA . ILE A 1 103 ? 2.351 -1.755 4.835 1.00 92.38 103 ILE A CA 1
ATOM 835 C C . ILE A 1 103 ? 3.502 -1.775 3.828 1.00 92.38 103 ILE A C 1
ATOM 837 O O . ILE A 1 103 ? 3.713 -2.790 3.170 1.00 92.38 103 ILE A O 1
ATOM 841 N N . ASP A 1 104 ? 4.337 -0.740 3.829 1.00 92.31 104 ASP A N 1
ATOM 842 C CA . ASP A 1 104 ? 5.522 -0.674 2.973 1.00 92.31 104 ASP A CA 1
ATOM 843 C C . ASP A 1 104 ? 6.474 -1.835 3.274 1.00 92.31 104 ASP A C 1
ATOM 845 O O . ASP A 1 104 ? 6.926 -2.544 2.385 1.00 92.31 104 ASP A O 1
ATOM 849 N N . LYS A 1 105 ? 6.733 -2.099 4.561 1.00 92.62 105 LYS A N 1
ATOM 850 C CA . LYS A 1 105 ? 7.691 -3.128 4.986 1.00 92.62 105 LYS A CA 1
ATOM 851 C C . LYS A 1 105 ? 7.267 -4.564 4.657 1.00 92.62 105 LYS A C 1
ATOM 853 O O . LYS A 1 105 ? 8.148 -5.421 4.570 1.00 92.62 105 LYS A O 1
ATOM 858 N N . TYR A 1 106 ? 5.964 -4.848 4.582 1.00 90.69 106 TYR A N 1
ATOM 859 C CA . TYR A 1 106 ? 5.461 -6.218 4.462 1.00 90.69 106 TYR A CA 1
ATOM 860 C C . TYR A 1 106 ? 4.681 -6.456 3.158 1.00 90.69 106 TYR A C 1
ATOM 862 O O . TYR A 1 106 ? 5.275 -7.021 2.249 1.00 90.69 106 TYR A O 1
ATOM 870 N N . PRO A 1 107 ? 3.392 -6.094 3.021 1.00 90.25 107 PRO A N 1
ATOM 871 C CA . PRO A 1 107 ? 2.592 -6.477 1.867 1.00 90.25 107 PRO A CA 1
ATOM 872 C C . PRO A 1 107 ? 3.092 -5.817 0.594 1.00 90.25 107 PRO A C 1
ATOM 874 O O . PRO A 1 107 ? 3.168 -6.505 -0.404 1.00 90.25 107 PRO A O 1
ATOM 877 N N . VAL A 1 108 ? 3.480 -4.540 0.622 1.00 90.50 108 VAL A N 1
ATOM 878 C CA . VAL A 1 108 ? 3.940 -3.851 -0.593 1.00 90.50 108 VAL A CA 1
ATOM 879 C C . VAL A 1 108 ? 5.311 -4.369 -1.017 1.00 90.50 108 VAL A C 1
ATOM 881 O O . VAL A 1 108 ? 5.503 -4.685 -2.180 1.00 90.50 108 VAL A O 1
ATOM 884 N N . LYS A 1 109 ? 6.238 -4.550 -0.067 1.00 89.25 109 LYS A N 1
ATOM 885 C CA . LYS A 1 109 ? 7.575 -5.091 -0.352 1.00 89.25 109 LYS A CA 1
ATOM 886 C C . LYS A 1 109 ? 7.585 -6.553 -0.806 1.00 89.25 109 LYS A C 1
ATOM 888 O O . LYS A 1 109 ? 8.438 -6.937 -1.595 1.00 89.25 109 LYS A O 1
ATOM 893 N N . TYR A 1 110 ? 6.727 -7.394 -0.231 1.00 85.88 110 TYR A N 1
ATOM 894 C CA . TYR A 1 110 ? 6.737 -8.843 -0.474 1.00 85.88 110 TYR A CA 1
ATOM 895 C C . TYR A 1 110 ? 5.546 -9.324 -1.298 1.00 85.88 110 TYR A C 1
ATOM 897 O O . TYR A 1 110 ? 5.336 -10.536 -1.395 1.00 85.88 110 TYR A O 1
ATOM 905 N N . GLN A 1 111 ? 4.737 -8.423 -1.861 1.00 81.19 111 GLN A N 1
ATOM 906 C CA . GLN A 1 111 ? 3.772 -8.849 -2.864 1.00 81.19 111 GLN A CA 1
ATOM 907 C C . GLN A 1 111 ? 4.555 -9.484 -4.008 1.00 81.19 111 GLN A C 1
ATOM 909 O O . GLN A 1 111 ? 5.532 -8.920 -4.494 1.00 81.19 111 GLN A O 1
ATOM 914 N N . ALA A 1 112 ? 4.137 -10.675 -4.422 1.00 65.31 112 ALA A N 1
ATOM 915 C CA . ALA A 1 112 ? 4.597 -11.209 -5.685 1.00 65.31 112 ALA A CA 1
ATOM 916 C C . ALA A 1 112 ? 4.035 -10.286 -6.770 1.00 65.31 112 ALA A C 1
ATOM 918 O O . ALA A 1 112 ? 2.840 -10.341 -7.070 1.00 65.31 112 ALA A O 1
ATOM 919 N N . SER A 1 113 ? 4.872 -9.394 -7.299 1.00 62.19 113 SER A N 1
ATOM 920 C CA . SER A 1 113 ? 4.564 -8.761 -8.571 1.00 62.19 113 SER A CA 1
ATOM 921 C C . SER A 1 113 ? 4.543 -9.879 -9.607 1.00 62.19 113 SER A C 1
ATOM 923 O O . SER A 1 113 ? 5.469 -10.684 -9.677 1.00 62.19 113 SER A O 1
ATOM 925 N N . VAL A 1 114 ? 3.460 -9.983 -10.375 1.00 53.38 114 VAL A N 1
ATOM 926 C CA . VAL A 1 114 ? 3.365 -10.944 -11.490 1.00 53.38 114 VAL A CA 1
ATOM 927 C C . VAL A 1 114 ? 4.210 -10.463 -12.690 1.00 53.38 114 VAL A C 1
ATOM 929 O O . VAL A 1 114 ? 4.196 -11.087 -13.747 1.00 53.38 114 VAL A O 1
ATOM 932 N N . PHE A 1 115 ? 4.933 -9.350 -12.520 1.00 52.25 115 PHE A N 1
ATOM 933 C CA . PHE A 1 115 ? 5.679 -8.610 -13.530 1.00 52.25 115 PHE A CA 1
ATOM 934 C C . PHE A 1 115 ? 7.012 -8.141 -12.958 1.00 52.25 115 PHE A C 1
ATOM 936 O O . PHE A 1 115 ? 6.984 -7.548 -11.853 1.00 52.25 115 PHE A O 1
#

Sequence (115 aa):
MKQMPRKYLYLISIAWVIASIGHAQDKRPSDISAIPAQPDYSLKTSWSALPFQNDAADFLPFDEAPITDSLKEVDLFYIYPTLYIRGKTWNASIENKRLNKRIDKYPVKYQASVF

Foldseek 3Di:
DDDDDPVVVVVVVVVVVVVPPDDPDPLADPDPVQDADDDPPVDPLSDLDDLPDPALLQADPPPDDDDRPVPDPDDDDDDDQPQPPDDSHSDDHSPPPVSSVVCSVPCSNPPPDPD

pLDDT: mean 80.6, std 11.79, range [52.25, 95.12]

Secondary structure (DSSP, 8-state):
-PPPPHHHHHHHHHHHHHHTS------S-SSGGGSPPPP-TTSGGG-S--TTS-SGGG---TTPPPPPGGG-SS-------SS--S-SSSS--TT-HHHHHHHIIIIIHHS----